Protein AF-A0A848I0B0-F1 (afdb_monomer_lite)

Radius of gyration: 21.66 Å; chains: 1; bounding box: 41×49×77 Å

Secondary structure (DSSP, 8-state):
----PPTT-PPP-GGGG-----TTSHHHHHHHTT--HHHHHHHHHT--HHHHHHHH---HHHHHHHHTT--EEHHHHHHHHHHHTS-HHHHHHT-S-GGGEE---S----------------

pLDDT: mean 79.89, std 16.94, range [37.94, 95.25]

Sequence (122 aa):
MSSRRRKGERPVDKSQFYAPYDETHPVARAIRTGSRWFEAWQFQNALPTVRLAKLTGIPQPRISELHYGAAVTEAEVSALAAAYGVQPSDIIASLPNPQLLIRRDGSDGRNLGAGDSSAAVR

Foldseek 3Di:
DDDDDDPPPDPPPCLVVADAADCPDQLVVCVVVPQASLRSLCVVQVQDLVNLCVQLVQDSVRSVVVNVPAQDELSSLCSSCRVSVHDSVRSCVSHPDNVSYDYPDPPDPPPPDDDDDDDDDD

Structure (mmCIF, N/CA/C/O backbone):
data_AF-A0A848I0B0-F1
#
_entry.id   AF-A0A848I0B0-F1
#
loop_
_atom_site.group_PDB
_atom_site.id
_atom_site.type_symbol
_atom_site.label_atom_id
_atom_site.label_alt_id
_atom_site.label_comp_id
_atom_site.label_asym_id
_atom_site.label_entity_id
_atom_site.label_seq_id
_atom_site.pdbx_PDB_ins_code
_atom_site.Cartn_x
_atom_site.Cartn_y
_atom_site.Cartn_z
_atom_site.occupancy
_atom_site.B_iso_or_equiv
_atom_site.auth_seq_id
_atom_site.auth_comp_id
_atom_site.auth_asym_id
_atom_site.auth_atom_id
_atom_site.pdbx_PDB_model_num
ATOM 1 N N . MET A 1 1 ? -18.443 21.647 -13.234 1.00 37.94 1 MET A N 1
ATOM 2 C CA . MET A 1 1 ? -18.947 20.690 -14.246 1.00 37.94 1 MET A CA 1
ATOM 3 C C . MET A 1 1 ? -19.226 19.364 -13.553 1.00 37.94 1 MET A C 1
ATOM 5 O O . MET A 1 1 ? -18.296 18.641 -13.224 1.00 37.94 1 MET A O 1
ATOM 9 N N . SER A 1 2 ? -20.490 19.099 -13.224 1.00 46.03 2 SER A N 1
ATOM 10 C CA . SER A 1 2 ? -20.907 17.926 -12.447 1.00 46.03 2 SER A CA 1
ATOM 11 C C . SER A 1 2 ? -20.984 16.692 -13.348 1.00 46.03 2 SER A C 1
ATOM 13 O O . SER A 1 2 ? -21.797 16.656 -14.270 1.00 46.03 2 SER A O 1
ATOM 15 N N . SER A 1 3 ? -20.145 15.683 -13.098 1.00 49.66 3 SER A N 1
ATOM 16 C CA . SER A 1 3 ? -20.226 14.397 -13.801 1.00 49.66 3 SER A CA 1
ATOM 17 C C . SER A 1 3 ? -21.519 13.677 -13.407 1.00 49.66 3 SER A C 1
ATOM 19 O O . SER A 1 3 ? -21.705 13.241 -12.269 1.00 49.66 3 SER A O 1
ATOM 21 N N . ARG A 1 4 ? -22.456 13.623 -14.356 1.00 60.97 4 ARG A N 1
ATOM 22 C CA . ARG A 1 4 ? -23.778 13.009 -14.232 1.00 60.97 4 ARG A CA 1
ATOM 23 C C . ARG A 1 4 ? -23.615 11.504 -14.464 1.00 60.97 4 ARG A C 1
ATOM 25 O O . ARG A 1 4 ? -23.523 11.073 -15.611 1.00 60.97 4 ARG A O 1
ATOM 32 N N . ARG A 1 5 ? -23.575 10.698 -13.397 1.00 56.84 5 ARG A N 1
ATOM 33 C CA . ARG A 1 5 ? -23.694 9.233 -13.523 1.00 56.84 5 ARG A CA 1
ATOM 34 C C . ARG A 1 5 ? -24.994 8.919 -14.269 1.00 56.84 5 ARG A C 1
ATOM 36 O O . ARG A 1 5 ? -26.063 9.356 -13.835 1.00 56.84 5 ARG A O 1
ATOM 43 N N . ARG A 1 6 ? -24.920 8.224 -15.410 1.00 59.50 6 ARG A N 1
ATOM 44 C CA . ARG A 1 6 ? -26.119 7.857 -16.177 1.00 59.50 6 ARG A CA 1
ATOM 45 C C . ARG A 1 6 ? -26.807 6.669 -15.502 1.00 59.50 6 ARG A C 1
ATOM 47 O O . ARG A 1 6 ? -26.171 5.687 -15.130 1.00 59.50 6 ARG A O 1
ATOM 54 N N . LYS A 1 7 ? -28.128 6.762 -15.339 1.00 43.38 7 LYS A N 1
ATOM 55 C CA . LYS A 1 7 ? -28.982 5.671 -14.850 1.00 43.38 7 LYS A CA 1
ATOM 56 C C . LYS A 1 7 ? -28.822 4.459 -15.781 1.00 43.38 7 LYS A C 1
ATOM 58 O O . LYS A 1 7 ? -29.070 4.591 -16.974 1.00 43.38 7 LYS A O 1
ATOM 63 N N . GLY A 1 8 ? -28.412 3.310 -15.241 1.00 59.34 8 GLY A N 1
ATOM 64 C CA . GLY A 1 8 ? -28.260 2.053 -15.992 1.00 59.34 8 GLY A CA 1
ATOM 65 C C . GLY A 1 8 ? -26.827 1.661 -16.370 1.00 59.34 8 GLY A C 1
ATOM 66 O O . GLY A 1 8 ? -26.645 0.629 -17.010 1.00 59.34 8 GLY A O 1
ATOM 67 N N . GLU A 1 9 ? -25.811 2.430 -15.971 1.00 53.34 9 GLU A N 1
ATOM 68 C CA . GLU A 1 9 ? -24.411 2.031 -16.153 1.00 53.34 9 GLU A CA 1
ATOM 69 C C . GLU A 1 9 ? -24.113 0.814 -15.261 1.00 53.34 9 GLU A C 1
ATOM 71 O O . GLU A 1 9 ? -24.068 0.918 -14.032 1.00 53.34 9 GLU A O 1
ATOM 76 N N . ARG A 1 10 ? -23.999 -0.371 -15.878 1.00 57.84 10 ARG A N 1
ATOM 77 C CA . ARG A 1 10 ? -23.601 -1.592 -15.170 1.00 57.84 10 ARG A CA 1
ATOM 78 C C . ARG A 1 10 ? -22.223 -1.343 -14.547 1.00 57.84 10 ARG A C 1
ATOM 80 O O . ARG A 1 10 ? -21.356 -0.818 -15.247 1.00 57.84 10 ARG A O 1
ATOM 87 N N . PRO A 1 11 ? -22.007 -1.687 -13.264 1.00 60.28 11 PRO A N 1
ATOM 88 C CA . PRO A 1 11 ? -20.674 -1.650 -12.683 1.00 60.28 11 PRO A CA 1
ATOM 89 C C . PRO A 1 11 ? -19.716 -2.392 -13.615 1.00 60.28 11 PRO A C 1
ATOM 91 O O . PRO A 1 11 ? -19.978 -3.541 -13.964 1.00 60.28 11 PRO A O 1
ATOM 94 N N . VAL A 1 12 ? -18.661 -1.713 -14.068 1.00 61.22 12 VAL A N 1
ATOM 95 C CA . VAL A 1 12 ? -17.620 -2.350 -14.876 1.00 61.22 12 VAL A CA 1
ATOM 96 C C . VAL A 1 12 ? -17.062 -3.507 -14.058 1.00 61.22 12 VAL A C 1
ATOM 98 O O . VAL A 1 12 ? -16.640 -3.302 -12.916 1.00 61.22 12 VAL A O 1
ATOM 101 N N . ASP A 1 13 ? -17.093 -4.706 -14.632 1.00 63.31 13 ASP A N 1
ATOM 102 C CA . ASP A 1 13 ? -16.484 -5.878 -14.025 1.00 63.31 13 ASP A CA 1
ATOM 103 C C . ASP A 1 13 ? -14.965 -5.700 -14.041 1.00 63.31 13 ASP A C 1
ATOM 105 O O . ASP A 1 13 ? -14.295 -5.860 -15.061 1.00 63.31 13 ASP A O 1
ATOM 109 N N . LYS A 1 14 ? -14.427 -5.291 -12.894 1.00 61.34 14 LYS A N 1
ATOM 110 C CA . LYS A 1 14 ? -13.005 -4.991 -12.743 1.00 61.34 14 LYS A CA 1
ATOM 111 C C . LYS A 1 14 ? -12.126 -6.235 -12.795 1.00 61.34 14 LYS A C 1
ATOM 113 O O . LYS A 1 14 ? -10.930 -6.089 -13.018 1.00 61.34 14 LYS A O 1
ATOM 118 N N . SER A 1 15 ? -12.698 -7.430 -12.631 1.00 62.56 15 SER A N 1
ATOM 119 C CA . SER A 1 15 ? -11.937 -8.681 -12.702 1.00 62.56 15 SER A CA 1
ATOM 120 C C . SER A 1 15 ? -11.312 -8.902 -14.083 1.00 62.56 15 SER A C 1
ATOM 122 O O . SER A 1 15 ? -10.240 -9.487 -14.185 1.00 62.56 15 SER A O 1
ATOM 124 N N . GLN A 1 16 ? -11.912 -8.339 -15.137 1.00 66.31 16 GLN A N 1
ATOM 125 C CA . GLN A 1 16 ? -11.401 -8.407 -16.511 1.00 66.31 16 GLN A CA 1
ATOM 126 C C . GLN A 1 16 ? -10.126 -7.581 -16.731 1.00 66.31 16 GLN A C 1
ATOM 128 O O . GLN A 1 16 ? -9.436 -7.768 -17.727 1.00 66.31 16 GLN A O 1
ATOM 133 N N . PHE A 1 17 ? -9.817 -6.666 -15.811 1.00 68.00 17 PHE A N 1
ATOM 134 C CA . PHE A 1 17 ? -8.629 -5.813 -15.858 1.00 68.00 17 PHE A CA 1
ATOM 135 C C . PHE A 1 17 ? -7.558 -6.263 -14.862 1.00 68.00 17 PHE A C 1
ATOM 137 O O . PHE A 1 17 ? -6.577 -5.549 -14.657 1.00 68.00 17 PHE A O 1
ATOM 144 N N . TYR A 1 18 ? -7.745 -7.426 -14.230 1.00 77.25 18 TYR A N 1
ATOM 145 C CA . TYR A 1 18 ? -6.733 -8.012 -13.370 1.00 77.25 18 TYR A CA 1
ATOM 146 C C . TYR A 1 18 ? -5.541 -8.469 -14.217 1.00 77.25 18 TYR A C 1
ATOM 148 O O . TYR A 1 18 ? -5.651 -9.385 -15.031 1.00 77.25 18 TYR A O 1
ATOM 156 N N . ALA A 1 19 ? -4.400 -7.821 -14.002 1.00 77.19 19 ALA A N 1
ATOM 157 C CA . ALA A 1 19 ? -3.101 -8.281 -14.459 1.00 77.19 19 ALA A CA 1
ATOM 158 C C . ALA A 1 19 ? -2.302 -8.702 -13.215 1.00 77.19 19 ALA A C 1
ATOM 160 O O . ALA A 1 19 ? -2.159 -7.879 -12.305 1.00 77.19 19 ALA A O 1
ATOM 161 N N . PRO A 1 20 ? -1.809 -9.952 -13.142 1.00 84.19 20 PRO A N 1
ATOM 162 C CA . PRO A 1 20 ? -0.929 -10.380 -12.061 1.00 84.19 20 PRO A CA 1
ATOM 163 C C . PRO A 1 20 ? 0.289 -9.464 -11.945 1.00 84.19 20 PRO A C 1
A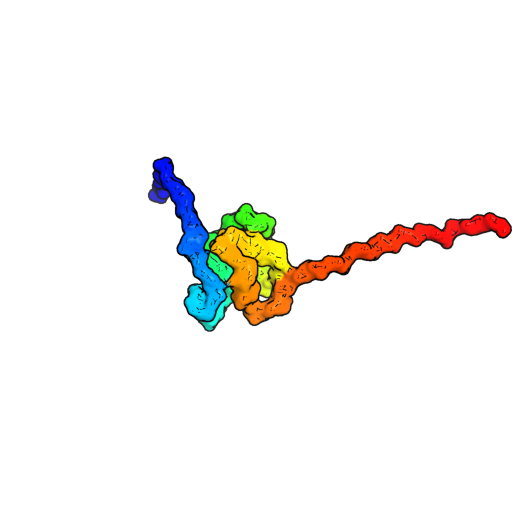TOM 165 O O . PRO A 1 20 ? 0.769 -8.923 -12.946 1.00 84.19 20 PRO A O 1
ATOM 168 N N . TYR A 1 21 ? 0.802 -9.295 -10.729 1.00 84.81 21 TYR A N 1
ATOM 169 C CA . TYR A 1 21 ? 2.030 -8.536 -10.545 1.00 84.81 21 TYR A CA 1
ATOM 170 C C . TYR A 1 21 ? 3.228 -9.327 -11.083 1.00 84.81 21 TYR A C 1
ATOM 172 O O . TYR A 1 21 ? 3.519 -10.431 -10.626 1.00 84.81 21 TYR A O 1
ATOM 180 N N . ASP A 1 22 ? 3.941 -8.731 -12.034 1.00 86.12 22 ASP A N 1
ATOM 181 C CA . ASP A 1 22 ? 5.205 -9.215 -12.582 1.00 86.12 22 ASP A CA 1
ATOM 182 C C . ASP A 1 22 ? 6.202 -8.052 -12.759 1.00 86.12 22 ASP A C 1
ATOM 184 O O . ASP A 1 22 ? 5.898 -6.892 -12.468 1.00 86.12 22 ASP A O 1
ATOM 188 N N . GLU A 1 23 ? 7.409 -8.340 -13.251 1.00 84.56 23 GLU A N 1
ATOM 189 C CA . GLU A 1 23 ? 8.456 -7.328 -13.467 1.00 84.56 23 GLU A CA 1
ATOM 190 C C . GLU A 1 23 ? 8.090 -6.261 -14.517 1.00 84.56 23 GLU A C 1
ATOM 192 O O . GLU A 1 23 ? 8.685 -5.178 -14.552 1.00 84.56 23 GLU A O 1
ATOM 197 N N . THR A 1 24 ? 7.114 -6.550 -15.380 1.00 86.94 24 THR A N 1
ATOM 198 C CA . THR A 1 24 ? 6.626 -5.637 -16.421 1.00 86.94 24 THR A CA 1
ATOM 199 C C . THR A 1 24 ? 5.454 -4.778 -15.943 1.00 86.94 24 THR A C 1
ATOM 201 O O . THR A 1 24 ? 5.144 -3.757 -16.566 1.00 86.94 24 THR A O 1
ATOM 204 N N . HIS A 1 25 ? 4.845 -5.142 -14.811 1.00 86.44 25 HIS A N 1
ATOM 205 C CA . HIS A 1 25 ? 3.695 -4.465 -14.237 1.00 86.44 25 HIS A CA 1
ATOM 206 C C . HIS A 1 25 ? 4.005 -2.976 -13.970 1.00 86.44 25 HIS A C 1
ATOM 208 O O . HIS A 1 25 ? 5.091 -2.639 -13.481 1.00 86.44 25 HIS A O 1
ATOM 214 N N . PRO A 1 26 ? 3.062 -2.042 -14.221 1.00 87.44 26 PRO A N 1
ATOM 215 C CA . PRO A 1 26 ? 3.284 -0.609 -14.001 1.00 87.44 26 PRO A CA 1
ATOM 216 C C . PRO A 1 26 ? 3.788 -0.267 -12.593 1.00 87.44 26 PRO A C 1
ATOM 218 O O . PRO A 1 26 ? 4.631 0.613 -12.429 1.00 87.44 26 PRO A O 1
ATOM 221 N N . VAL A 1 27 ? 3.327 -1.013 -11.585 1.00 89.50 27 VAL A N 1
ATOM 222 C CA . VAL A 1 27 ? 3.792 -0.887 -10.194 1.00 89.50 27 VAL A CA 1
ATOM 223 C C . VAL A 1 27 ? 5.262 -1.295 -10.053 1.00 89.50 27 VAL A C 1
ATOM 225 O O . VAL A 1 27 ? 6.022 -0.567 -9.421 1.00 89.50 27 VAL A O 1
ATOM 228 N N . ALA A 1 28 ? 5.697 -2.404 -10.664 1.00 89.81 28 ALA A N 1
ATOM 229 C CA . ALA A 1 28 ? 7.102 -2.821 -10.647 1.00 89.81 28 ALA A CA 1
ATOM 230 C C . ALA A 1 28 ? 7.997 -1.774 -11.322 1.00 89.81 28 ALA A C 1
ATOM 232 O O . ALA A 1 28 ? 9.042 -1.395 -10.788 1.00 89.81 28 ALA A O 1
ATOM 233 N N . ARG A 1 29 ? 7.542 -1.214 -12.452 1.00 90.50 29 ARG A N 1
ATOM 234 C CA . ARG A 1 29 ? 8.229 -0.100 -13.115 1.00 90.50 29 ARG A CA 1
ATOM 235 C C . ARG A 1 29 ? 8.335 1.128 -12.208 1.00 90.50 29 ARG A C 1
ATOM 237 O O . ARG A 1 29 ? 9.425 1.684 -12.121 1.00 90.50 29 ARG A O 1
ATOM 244 N N . ALA A 1 30 ? 7.247 1.530 -11.549 1.00 89.44 30 ALA A N 1
ATOM 245 C CA . ALA A 1 30 ? 7.227 2.689 -10.657 1.00 89.44 30 ALA A CA 1
ATOM 246 C C . ALA A 1 30 ? 8.192 2.514 -9.472 1.00 89.44 30 ALA A C 1
ATOM 248 O O . ALA A 1 30 ? 8.980 3.415 -9.175 1.00 89.44 30 ALA A O 1
ATOM 249 N N . ILE A 1 31 ? 8.192 1.328 -8.853 1.00 90.88 31 ILE A N 1
ATOM 250 C CA . ILE A 1 31 ? 9.118 0.979 -7.768 1.00 90.88 31 ILE A CA 1
ATOM 251 C C . ILE A 1 31 ? 10.569 1.053 -8.252 1.00 90.88 31 ILE A C 1
ATOM 253 O O . ILE A 1 31 ? 11.399 1.698 -7.616 1.00 90.88 31 ILE A O 1
ATOM 257 N N . ARG A 1 32 ? 10.870 0.484 -9.427 1.00 89.06 32 ARG A N 1
ATOM 258 C CA . ARG A 1 32 ? 12.211 0.546 -10.030 1.00 89.06 32 ARG A CA 1
ATOM 259 C C . ARG A 1 32 ? 12.668 1.979 -10.322 1.00 89.06 32 ARG A C 1
ATOM 261 O O . ARG A 1 32 ? 13.859 2.258 -10.250 1.00 89.06 32 ARG A O 1
ATOM 268 N N . THR A 1 33 ? 11.745 2.885 -10.645 1.00 89.69 33 THR A N 1
ATOM 269 C CA . THR A 1 33 ? 12.047 4.312 -10.857 1.00 89.69 33 THR A CA 1
ATOM 270 C C . THR A 1 33 ? 12.121 5.135 -9.566 1.00 89.69 33 THR A C 1
ATOM 272 O O . THR A 1 33 ? 12.387 6.331 -9.639 1.00 89.69 33 THR A O 1
ATOM 275 N N . GLY A 1 34 ? 11.915 4.517 -8.397 1.00 88.12 34 GLY A N 1
ATOM 276 C CA . GLY A 1 34 ? 12.096 5.146 -7.086 1.00 88.12 34 GLY A CA 1
ATOM 277 C C . GLY A 1 34 ? 10.810 5.448 -6.313 1.00 88.12 34 GLY A C 1
ATOM 278 O O . GLY A 1 34 ? 10.893 5.987 -5.211 1.00 88.12 34 GLY A O 1
ATOM 279 N N . SER A 1 35 ? 9.627 5.103 -6.834 1.00 90.00 35 SER A N 1
ATOM 280 C CA . SER A 1 35 ? 8.382 5.217 -6.063 1.00 90.00 35 SER A CA 1
ATOM 281 C C . SER A 1 35 ? 8.340 4.188 -4.937 1.00 90.00 35 SER A C 1
ATOM 283 O O . SER A 1 35 ? 8.817 3.060 -5.068 1.00 90.00 35 SER A O 1
ATOM 285 N N . ARG A 1 36 ? 7.705 4.539 -3.820 1.00 90.88 36 ARG A N 1
ATOM 286 C CA . ARG A 1 36 ? 7.490 3.577 -2.731 1.00 90.88 36 ARG A CA 1
ATOM 287 C C . ARG A 1 36 ? 6.420 2.571 -3.147 1.00 90.88 36 ARG A C 1
ATOM 289 O O . ARG A 1 36 ? 5.479 2.936 -3.849 1.00 90.88 36 ARG A O 1
ATOM 296 N N . TRP A 1 37 ? 6.515 1.330 -2.668 1.00 91.81 37 TRP A N 1
ATOM 297 C CA . TRP A 1 37 ? 5.572 0.262 -3.036 1.00 91.81 37 TRP A CA 1
ATOM 298 C C . TRP A 1 37 ? 4.104 0.677 -2.832 1.00 91.81 37 TRP A C 1
ATOM 300 O O . TRP A 1 37 ? 3.278 0.519 -3.728 1.00 91.81 37 TRP A O 1
ATOM 310 N N . PHE A 1 38 ? 3.792 1.300 -1.691 1.00 92.56 38 PHE A N 1
ATOM 311 C CA . PHE A 1 38 ? 2.434 1.725 -1.350 1.00 92.56 38 PHE A CA 1
ATOM 312 C C . PHE A 1 38 ? 1.927 2.868 -2.239 1.00 92.56 38 PHE A C 1
ATOM 314 O O . PHE A 1 38 ? 0.761 2.913 -2.631 1.00 92.56 38 PHE A O 1
ATOM 321 N N . GLU A 1 39 ? 2.812 3.805 -2.564 1.00 90.94 39 GLU A N 1
ATOM 322 C CA . GLU A 1 39 ? 2.517 4.942 -3.430 1.00 90.94 39 GLU A CA 1
ATOM 323 C C . GLU A 1 39 ? 2.271 4.488 -4.876 1.00 90.94 39 GLU A C 1
ATOM 325 O O . GLU A 1 39 ? 1.298 4.914 -5.496 1.00 90.94 39 GLU A O 1
ATOM 330 N N . ALA A 1 40 ? 3.079 3.551 -5.376 1.00 92.00 40 ALA A N 1
ATOM 331 C CA . ALA A 1 40 ? 2.909 2.965 -6.701 1.00 92.00 40 ALA A CA 1
ATOM 332 C C . ALA A 1 40 ? 1.523 2.311 -6.871 1.00 92.00 40 ALA A C 1
ATOM 334 O O . ALA A 1 40 ? 0.852 2.535 -7.882 1.00 92.00 40 ALA A O 1
ATOM 335 N N . TRP A 1 41 ? 1.044 1.571 -5.864 1.00 91.69 41 TRP A N 1
ATOM 336 C CA . TRP A 1 41 ? -0.304 0.989 -5.876 1.00 91.69 41 TRP A CA 1
ATOM 337 C C . TRP A 1 41 ? -1.422 2.036 -5.809 1.00 91.69 41 TRP A C 1
ATOM 339 O O . TRP A 1 41 ? -2.421 1.908 -6.526 1.00 91.69 41 TRP A O 1
ATOM 349 N N . GLN A 1 42 ? -1.265 3.082 -4.989 1.00 90.19 42 GLN A N 1
ATOM 350 C CA . GLN A 1 42 ? -2.242 4.174 -4.914 1.00 90.19 42 GLN A CA 1
ATOM 351 C C . GLN A 1 42 ? -2.353 4.940 -6.233 1.00 90.19 42 GLN A C 1
ATOM 353 O O . GLN A 1 42 ? -3.472 5.224 -6.669 1.00 90.19 42 GLN A O 1
ATOM 358 N N . PHE A 1 43 ? -1.224 5.248 -6.882 1.00 88.25 43 PHE A N 1
ATOM 359 C CA . PHE A 1 43 ? -1.220 5.947 -8.166 1.00 88.25 43 PHE A CA 1
ATOM 360 C C . PHE A 1 43 ? -1.836 5.110 -9.279 1.00 88.25 43 PHE A C 1
ATOM 362 O O . PHE A 1 43 ? -2.687 5.622 -10.005 1.00 88.25 43 PHE A O 1
ATOM 369 N N . GLN A 1 44 ? -1.491 3.822 -9.365 1.00 88.62 44 GLN A N 1
ATOM 370 C CA . GLN A 1 44 ? -2.066 2.916 -10.361 1.00 88.62 44 GLN A CA 1
ATOM 371 C C . GLN A 1 44 ? -3.598 2.844 -10.265 1.00 88.62 44 GLN A C 1
ATOM 373 O O . GLN A 1 44 ? -4.288 2.781 -11.280 1.00 88.62 44 GLN A O 1
ATOM 378 N N . ASN A 1 45 ? -4.138 2.869 -9.045 1.00 86.69 45 ASN A N 1
ATOM 379 C CA . ASN A 1 45 ? -5.573 2.720 -8.801 1.00 86.69 45 ASN A CA 1
ATOM 380 C C . ASN A 1 45 ? -6.325 4.051 -8.643 1.00 86.69 45 ASN A C 1
ATOM 382 O O . ASN A 1 45 ? -7.548 4.042 -8.482 1.00 86.69 45 ASN A O 1
ATOM 386 N N . ALA A 1 46 ? -5.616 5.186 -8.660 1.00 87.94 46 ALA A N 1
ATOM 387 C CA . ALA A 1 46 ? -6.158 6.518 -8.387 1.00 87.94 46 ALA A CA 1
ATOM 388 C C . ALA A 1 46 ? -7.063 6.554 -7.132 1.00 87.94 46 ALA A C 1
ATOM 390 O O . ALA A 1 46 ? -8.143 7.158 -7.128 1.00 87.94 46 ALA A O 1
ATOM 391 N N . LEU A 1 47 ? -6.644 5.867 -6.060 1.00 86.81 47 LEU A N 1
ATOM 392 C CA . LEU A 1 47 ? -7.385 5.792 -4.799 1.00 86.81 47 LEU A CA 1
ATOM 393 C C . LEU A 1 47 ? -6.789 6.762 -3.769 1.00 86.81 47 LEU A C 1
ATOM 395 O O . LEU A 1 47 ? -5.751 6.455 -3.191 1.00 86.81 47 LEU A O 1
ATOM 399 N N . PRO A 1 48 ? -7.438 7.910 -3.490 1.00 86.50 48 PRO A N 1
ATOM 400 C CA . PRO A 1 48 ? -6.960 8.832 -2.465 1.00 86.50 48 PRO A CA 1
ATOM 401 C C . PRO A 1 48 ? -7.110 8.234 -1.058 1.00 86.50 48 PRO A C 1
ATOM 403 O O . PRO A 1 48 ? -8.077 7.514 -0.791 1.00 86.50 48 PRO A O 1
ATOM 406 N N . THR A 1 49 ? -6.225 8.619 -0.132 1.00 87.44 49 THR A N 1
ATOM 407 C CA . THR A 1 49 ? -6.138 8.122 1.258 1.00 87.44 49 THR A CA 1
ATOM 408 C C . THR A 1 49 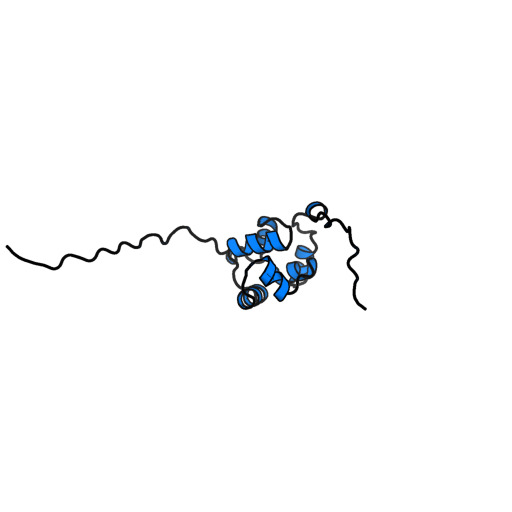? -7.486 8.000 1.970 1.00 87.44 49 THR A C 1
ATOM 410 O O . THR A 1 49 ? -7.793 6.969 2.564 1.00 87.44 49 THR A O 1
ATOM 413 N N . VAL A 1 50 ? -8.339 9.024 1.872 1.00 89.19 50 VAL A N 1
ATOM 414 C CA . VAL A 1 50 ? -9.662 9.043 2.523 1.00 89.19 50 VAL A CA 1
ATOM 415 C C . VAL A 1 50 ? -10.585 7.955 1.972 1.00 89.19 50 VAL A C 1
ATOM 417 O O . VAL A 1 50 ? -11.371 7.362 2.710 1.00 89.19 50 VAL A O 1
ATOM 420 N N . ARG A 1 51 ? -10.513 7.690 0.665 1.00 90.50 51 ARG A N 1
ATOM 421 C CA . ARG A 1 51 ? -11.298 6.634 0.023 1.00 90.50 51 ARG A CA 1
ATOM 422 C C . ARG A 1 51 ? -10.726 5.265 0.359 1.00 90.50 51 ARG A C 1
ATOM 424 O O . ARG A 1 51 ? -11.504 4.356 0.627 1.00 90.50 51 ARG A O 1
ATOM 431 N N . LEU A 1 52 ? -9.402 5.142 0.376 1.00 91.94 52 LEU A N 1
ATOM 432 C CA . LEU A 1 52 ? -8.728 3.902 0.731 1.00 91.94 52 LEU A CA 1
ATOM 433 C C . LEU A 1 52 ? -9.089 3.479 2.160 1.00 91.94 52 LEU A C 1
ATOM 435 O O . LEU A 1 52 ? -9.548 2.360 2.339 1.00 91.94 52 LEU A O 1
ATOM 439 N N . ALA A 1 53 ? -9.046 4.401 3.129 1.00 93.81 53 ALA A N 1
ATOM 440 C CA . ALA A 1 53 ? -9.450 4.148 4.517 1.00 93.81 53 ALA A CA 1
ATOM 441 C C . ALA A 1 53 ? -10.876 3.594 4.642 1.00 93.81 53 ALA A C 1
ATOM 443 O O . ALA A 1 53 ? -11.136 2.678 5.415 1.00 93.81 53 ALA A O 1
ATOM 444 N N . LYS A 1 54 ? -11.813 4.133 3.851 1.00 92.19 54 LYS A N 1
ATOM 445 C CA . LYS A 1 54 ? -13.208 3.673 3.842 1.00 92.19 54 LYS A CA 1
ATOM 446 C C . LYS A 1 54 ? -13.376 2.285 3.225 1.00 92.19 54 LYS A C 1
ATOM 448 O O . LYS A 1 54 ? -14.268 1.560 3.644 1.00 92.19 54 LYS A O 1
ATOM 453 N N . LEU A 1 55 ? -12.574 1.944 2.215 1.00 92.38 55 LEU A N 1
ATOM 454 C CA . LEU A 1 55 ? -12.654 0.651 1.527 1.00 92.38 55 LEU A CA 1
ATOM 455 C C . LEU A 1 55 ? -11.977 -0.466 2.321 1.00 92.38 55 LEU A C 1
ATOM 457 O O . LEU A 1 55 ? -12.482 -1.581 2.346 1.00 92.38 55 LEU A O 1
ATOM 461 N N . THR A 1 56 ? -10.842 -0.168 2.950 1.00 92.19 56 THR A N 1
ATOM 462 C CA . THR A 1 56 ? -10.019 -1.165 3.644 1.00 92.19 56 THR A CA 1
ATOM 463 C C . THR A 1 56 ? -10.353 -1.288 5.127 1.00 92.19 56 THR A C 1
ATOM 465 O O . THR A 1 56 ? -9.966 -2.266 5.756 1.00 92.19 56 THR A O 1
ATOM 468 N N . GLY A 1 57 ? -11.012 -0.283 5.714 1.00 93.38 57 GLY A N 1
ATOM 469 C CA . GLY A 1 57 ? -11.173 -0.170 7.164 1.00 93.38 57 GLY A CA 1
ATOM 470 C C . GLY A 1 57 ? -9.880 0.211 7.899 1.00 93.38 57 GLY A C 1
ATOM 471 O O . GLY A 1 57 ? -9.889 0.312 9.124 1.00 93.38 57 GLY A O 1
ATOM 472 N N . ILE A 1 58 ? -8.775 0.449 7.181 1.00 93.38 58 ILE A N 1
ATOM 473 C CA . ILE A 1 58 ? -7.499 0.865 7.772 1.00 93.38 58 ILE A CA 1
ATOM 474 C C . ILE A 1 58 ? -7.600 2.352 8.152 1.00 93.38 58 ILE A C 1
ATOM 476 O O . ILE A 1 58 ? -7.940 3.179 7.298 1.00 93.38 58 ILE A O 1
ATOM 480 N N . PRO A 1 59 ? -7.289 2.736 9.404 1.00 93.88 59 PRO A N 1
ATOM 481 C CA . PRO A 1 59 ? -7.317 4.134 9.821 1.00 93.88 59 PRO A CA 1
ATOM 482 C C . PRO A 1 59 ? -6.405 5.017 8.958 1.00 93.88 59 PRO A C 1
ATOM 484 O O . PRO A 1 59 ? -5.306 4.612 8.588 1.00 93.88 59 PRO A O 1
ATOM 487 N N . GLN A 1 60 ? -6.810 6.262 8.689 1.00 92.06 60 GLN A N 1
ATOM 488 C CA . GLN A 1 60 ? -5.981 7.195 7.908 1.00 92.06 60 GLN A CA 1
ATOM 489 C C . GLN A 1 60 ? -4.562 7.396 8.472 1.00 92.06 60 GLN A C 1
ATOM 491 O O . GLN A 1 60 ? -3.632 7.380 7.668 1.00 92.06 60 GLN A O 1
ATOM 496 N N . PRO A 1 61 ? -4.347 7.526 9.801 1.00 93.56 61 PRO A N 1
ATOM 497 C CA . PRO A 1 61 ? -2.991 7.610 10.350 1.00 93.56 61 PRO A CA 1
ATOM 498 C C . PRO A 1 61 ? -2.143 6.395 9.973 1.00 93.56 61 PRO A C 1
ATOM 500 O O . PRO A 1 61 ? -1.000 6.537 9.547 1.00 93.56 61 PRO A O 1
ATOM 503 N N . ARG A 1 62 ? -2.749 5.205 10.017 1.00 94.69 62 ARG A N 1
ATOM 504 C CA . ARG A 1 62 ? -2.093 3.954 9.655 1.00 94.69 62 ARG A CA 1
ATOM 505 C C . ARG A 1 62 ? -1.773 3.874 8.159 1.00 94.69 62 ARG A C 1
ATOM 507 O O . ARG A 1 62 ? -0.707 3.405 7.782 1.00 94.69 62 ARG A O 1
ATOM 514 N N . ILE A 1 63 ? -2.641 4.402 7.296 1.00 93.38 63 ILE A N 1
ATOM 515 C CA . ILE A 1 63 ? -2.340 4.544 5.862 1.00 93.38 63 ILE A CA 1
ATOM 516 C C . ILE A 1 63 ? -1.144 5.475 5.631 1.00 93.38 63 ILE A C 1
ATOM 518 O O . ILE A 1 63 ? -0.292 5.177 4.794 1.00 93.38 63 ILE A O 1
ATOM 522 N N . SER A 1 64 ? -1.051 6.579 6.376 1.00 91.69 64 SER A N 1
ATOM 523 C CA . SER A 1 64 ? 0.105 7.476 6.302 1.00 91.69 64 SER A CA 1
ATOM 524 C C . SER A 1 64 ? 1.394 6.769 6.725 1.00 91.69 64 SER A C 1
ATOM 526 O O . SER A 1 64 ? 2.405 6.905 6.045 1.00 91.69 64 SER A O 1
ATOM 528 N N . GLU A 1 65 ? 1.373 5.959 7.785 1.00 93.00 65 GLU A N 1
ATOM 529 C CA . GLU A 1 65 ? 2.530 5.143 8.189 1.00 93.00 65 GLU A CA 1
ATOM 530 C C . GLU A 1 65 ? 2.984 4.186 7.076 1.00 93.00 65 GLU A C 1
ATOM 532 O O . GLU A 1 65 ? 4.176 4.112 6.776 1.00 93.00 65 GLU A O 1
ATOM 537 N N . LEU A 1 66 ? 2.046 3.498 6.413 1.00 93.19 66 LEU A N 1
ATOM 538 C CA . LEU A 1 66 ? 2.349 2.618 5.276 1.00 93.19 66 LEU A CA 1
ATOM 539 C C . LEU A 1 66 ? 2.947 3.397 4.097 1.00 93.19 66 LEU A C 1
ATOM 541 O O . LEU A 1 66 ? 3.916 2.949 3.482 1.00 93.19 66 LEU A O 1
ATOM 545 N N . HIS A 1 67 ? 2.434 4.599 3.822 1.00 90.25 67 HIS A N 1
ATOM 546 C CA . HIS A 1 67 ? 3.023 5.512 2.841 1.00 90.25 67 HIS A CA 1
ATOM 547 C C . HIS A 1 67 ? 4.461 5.899 3.219 1.00 90.25 67 HIS A C 1
ATOM 549 O O . HIS A 1 67 ? 5.333 5.980 2.353 1.00 90.25 67 HIS A O 1
ATOM 555 N N . TYR A 1 68 ? 4.738 6.049 4.518 1.00 90.25 68 TYR A N 1
ATOM 556 C CA . TYR A 1 68 ? 6.077 6.297 5.042 1.00 90.25 68 TYR A CA 1
ATOM 557 C C . TYR A 1 68 ? 6.954 5.046 5.211 1.00 90.25 68 TYR A C 1
ATOM 559 O O . TYR A 1 68 ? 8.085 5.161 5.690 1.00 90.25 68 TYR A O 1
ATOM 567 N N . GLY A 1 69 ? 6.516 3.883 4.716 1.00 89.94 69 GLY A N 1
ATOM 568 C CA . GLY A 1 69 ? 7.307 2.6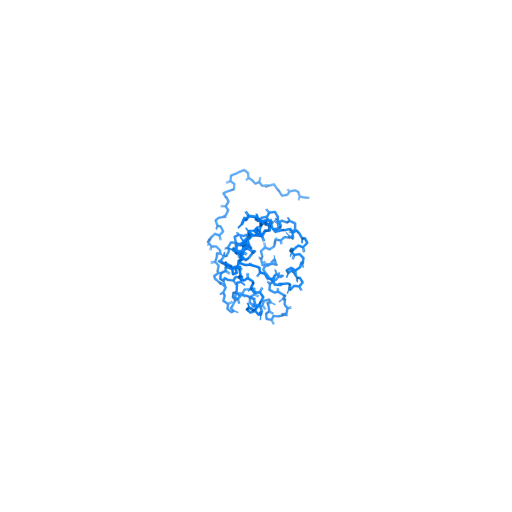51 4.671 1.00 89.94 69 GLY A CA 1
ATOM 569 C C . GLY A 1 69 ? 7.270 1.823 5.950 1.00 89.94 69 GLY A C 1
ATOM 570 O O . GLY A 1 69 ? 8.180 1.026 6.167 1.00 89.94 69 GLY A O 1
ATOM 571 N N . ALA A 1 70 ? 6.247 2.002 6.787 1.00 92.69 70 ALA A N 1
ATOM 572 C CA . ALA A 1 70 ? 6.008 1.106 7.908 1.00 92.69 70 ALA A CA 1
ATOM 573 C C . ALA A 1 70 ? 5.799 -0.343 7.439 1.00 92.69 70 ALA A C 1
ATOM 575 O O . ALA A 1 70 ? 5.374 -0.607 6.310 1.00 92.69 70 ALA A O 1
ATOM 576 N N . ALA A 1 71 ? 6.072 -1.279 8.345 1.00 93.44 71 ALA A N 1
ATOM 577 C CA . ALA A 1 71 ? 5.719 -2.677 8.160 1.00 93.44 71 ALA A CA 1
ATOM 578 C C . ALA A 1 71 ? 4.195 -2.840 8.012 1.00 93.44 71 ALA A C 1
ATOM 580 O O . ALA A 1 71 ? 3.421 -2.078 8.599 1.00 93.44 71 ALA A O 1
ATOM 581 N N . VAL A 1 72 ? 3.774 -3.838 7.239 1.00 94.12 72 VAL A N 1
ATOM 582 C CA . VAL A 1 72 ? 2.383 -4.136 6.890 1.00 94.12 72 VAL A CA 1
ATOM 583 C C . VAL A 1 72 ? 2.000 -5.514 7.419 1.00 94.12 72 VAL A C 1
ATOM 585 O O . VAL A 1 72 ? 2.771 -6.464 7.336 1.00 94.12 72 VAL A O 1
ATOM 588 N N . THR A 1 73 ? 0.804 -5.640 7.977 1.00 94.62 73 THR A N 1
ATOM 589 C CA . THR A 1 73 ? 0.279 -6.923 8.462 1.00 94.62 73 THR A CA 1
ATOM 590 C C . THR A 1 73 ? -0.418 -7.702 7.347 1.00 94.62 73 THR A C 1
ATOM 592 O O . THR A 1 73 ? -0.919 -7.116 6.389 1.00 94.62 73 THR A O 1
ATOM 595 N N . GLU A 1 74 ? -0.545 -9.024 7.482 1.00 93.38 74 GLU A N 1
ATOM 596 C CA . GLU A 1 74 ? -1.310 -9.843 6.519 1.00 93.38 74 GLU A CA 1
ATOM 597 C C . GLU A 1 74 ? -2.782 -9.412 6.377 1.00 93.38 74 GLU A C 1
ATOM 599 O O . GLU A 1 74 ? -3.354 -9.463 5.283 1.00 93.38 74 GLU A O 1
ATOM 604 N N . ALA A 1 75 ? -3.393 -8.937 7.467 1.00 93.00 75 ALA A N 1
ATOM 605 C CA . ALA A 1 75 ? -4.752 -8.402 7.442 1.00 93.00 75 ALA A CA 1
ATOM 606 C C . ALA A 1 75 ? -4.835 -7.120 6.596 1.00 93.00 75 ALA A C 1
ATOM 608 O O . ALA A 1 75 ? -5.747 -6.967 5.783 1.00 93.00 75 ALA A O 1
ATOM 609 N N . GLU A 1 76 ? -3.854 -6.226 6.737 1.00 94.81 76 GLU A N 1
ATOM 610 C CA . GLU A 1 76 ? -3.754 -5.009 5.926 1.00 94.81 76 GLU A CA 1
ATOM 611 C C . GLU A 1 76 ? -3.476 -5.334 4.457 1.00 94.81 76 GLU A C 1
ATOM 613 O O . GLU A 1 76 ? -4.116 -4.755 3.583 1.00 94.81 76 GLU A O 1
ATOM 618 N N . VAL A 1 77 ? -2.590 -6.295 4.174 1.00 95.25 77 VAL A N 1
ATOM 619 C CA . VAL A 1 77 ? -2.334 -6.787 2.812 1.00 95.25 77 VAL A CA 1
ATOM 620 C C . VAL A 1 77 ? -3.626 -7.286 2.168 1.00 95.25 77 VAL A C 1
ATOM 622 O O . VAL A 1 77 ? -3.942 -6.893 1.047 1.00 95.25 77 VAL A O 1
ATOM 625 N N . SER A 1 78 ? -4.399 -8.105 2.882 1.00 94.06 78 SER A N 1
ATOM 626 C CA . SER A 1 78 ? -5.660 -8.658 2.375 1.00 94.06 78 SER A CA 1
ATOM 627 C C . SER A 1 78 ? -6.694 -7.561 2.101 1.00 94.06 78 SER A C 1
ATOM 629 O O . SER A 1 78 ? -7.343 -7.563 1.054 1.00 94.06 78 SER A O 1
ATOM 631 N N . ALA A 1 79 ? -6.811 -6.580 3.002 1.00 94.12 79 ALA A N 1
ATOM 632 C CA . ALA A 1 79 ? -7.712 -5.444 2.826 1.00 94.12 79 ALA A CA 1
ATOM 633 C C . ALA A 1 79 ? -7.303 -4.555 1.637 1.00 94.12 79 ALA A C 1
ATOM 635 O O . ALA A 1 79 ? -8.156 -4.129 0.856 1.00 94.12 79 ALA A O 1
ATOM 636 N N . LEU A 1 80 ? -6.002 -4.297 1.469 1.00 93.25 80 LEU A N 1
ATOM 637 C CA . LEU A 1 80 ? -5.463 -3.534 0.341 1.00 93.25 80 LEU A CA 1
ATOM 638 C C . LEU A 1 80 ? -5.685 -4.262 -0.987 1.00 93.25 80 LEU A C 1
ATOM 640 O O . LEU A 1 80 ? -6.162 -3.650 -1.940 1.00 93.25 80 LEU A O 1
ATOM 644 N N . ALA A 1 81 ? -5.406 -5.564 -1.034 1.00 92.25 81 ALA A N 1
ATOM 645 C CA . ALA A 1 81 ? -5.620 -6.395 -2.213 1.00 92.25 81 ALA A CA 1
ATOM 646 C C . ALA A 1 81 ? -7.089 -6.356 -2.668 1.00 92.25 81 ALA A C 1
ATOM 648 O O . ALA A 1 81 ? -7.369 -6.071 -3.833 1.00 92.25 81 ALA A O 1
ATOM 649 N N . ALA A 1 82 ? -8.033 -6.503 -1.731 1.00 91.25 82 ALA A N 1
ATOM 650 C CA . ALA A 1 82 ? -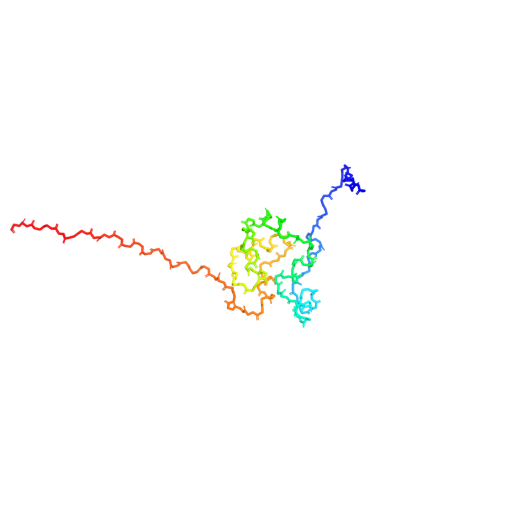9.462 -6.379 -2.013 1.00 91.25 82 ALA A CA 1
ATOM 651 C C . ALA A 1 82 ? -9.855 -4.977 -2.518 1.00 91.25 82 ALA A C 1
ATOM 653 O O . ALA A 1 82 ? -10.670 -4.855 -3.433 1.00 91.25 82 ALA A O 1
ATOM 654 N N . ALA A 1 83 ? -9.268 -3.910 -1.963 1.00 91.69 83 A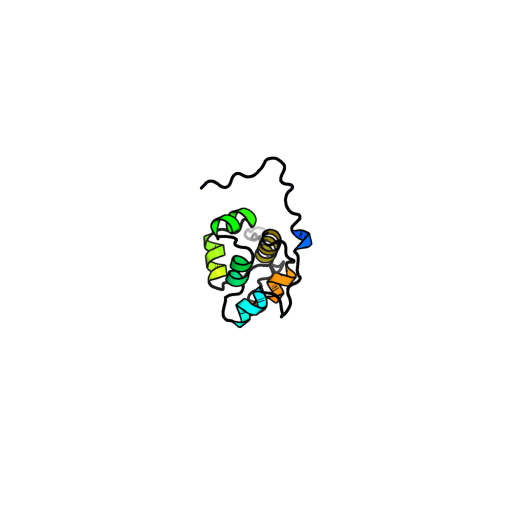LA A N 1
ATOM 655 C CA . ALA A 1 83 ? -9.551 -2.538 -2.389 1.00 91.69 83 ALA A CA 1
ATOM 656 C C . ALA A 1 83 ? -9.013 -2.217 -3.796 1.00 91.69 83 ALA A C 1
ATOM 658 O O . ALA A 1 83 ? -9.657 -1.468 -4.539 1.00 91.69 83 ALA A O 1
ATOM 659 N N . TYR A 1 84 ? -7.860 -2.779 -4.165 1.00 89.56 84 TYR A N 1
ATOM 660 C CA . TYR A 1 84 ? -7.254 -2.621 -5.490 1.00 89.56 84 TYR A CA 1
ATOM 661 C C . TYR A 1 84 ? -7.795 -3.620 -6.525 1.00 89.56 84 TYR A C 1
ATOM 663 O O . TYR A 1 84 ? -7.672 -3.378 -7.721 1.00 89.56 84 TYR A O 1
ATOM 671 N N . GLY A 1 85 ? -8.440 -4.705 -6.089 1.00 88.19 85 GLY A N 1
ATOM 672 C CA . GLY A 1 85 ? -8.905 -5.774 -6.975 1.00 88.19 85 GLY A CA 1
ATOM 673 C C . GLY A 1 85 ? -7.771 -6.673 -7.474 1.00 88.19 85 GLY A C 1
ATOM 674 O O . GLY A 1 85 ? -7.803 -7.106 -8.621 1.00 88.19 85 GLY A O 1
ATOM 675 N N . VAL A 1 86 ? -6.769 -6.924 -6.627 1.00 89.88 86 VAL A N 1
ATOM 676 C CA . VAL A 1 86 ? -5.608 -7.789 -6.908 1.00 89.88 86 VAL A CA 1
ATOM 677 C C . VAL A 1 86 ? -5.505 -8.916 -5.880 1.00 89.88 86 VAL A C 1
ATOM 679 O O . VAL A 1 86 ? -6.281 -8.953 -4.924 1.00 89.88 86 VAL A O 1
ATOM 682 N N . GLN A 1 87 ? -4.553 -9.836 -6.050 1.00 91.88 87 GLN A N 1
ATOM 683 C CA . GLN A 1 87 ? -4.307 -10.885 -5.063 1.00 91.88 87 GLN A CA 1
ATOM 684 C C . GLN A 1 87 ? -3.389 -10.383 -3.935 1.00 91.88 87 GLN A C 1
ATOM 686 O O . GLN A 1 87 ? -2.493 -9.573 -4.178 1.00 91.88 87 GLN A O 1
ATOM 691 N N . PRO A 1 88 ? -3.535 -10.884 -2.692 1.00 93.31 88 PRO A N 1
ATOM 692 C CA . PRO A 1 88 ? -2.603 -10.581 -1.601 1.00 93.31 88 PRO A CA 1
ATOM 693 C C . PRO A 1 88 ? -1.136 -10.865 -1.958 1.00 93.31 88 PRO A C 1
ATOM 695 O O . PRO A 1 88 ? -0.245 -10.108 -1.573 1.00 93.31 88 PRO A O 1
ATOM 698 N N . SER A 1 89 ? -0.886 -11.917 -2.744 1.00 92.38 89 SER A N 1
ATOM 699 C CA . SER A 1 89 ? 0.446 -12.277 -3.243 1.00 92.38 89 SER A CA 1
ATOM 700 C C . SER A 1 89 ? 1.079 -11.188 -4.108 1.00 92.38 89 SER A C 1
ATOM 702 O O . SER A 1 89 ? 2.290 -11.011 -4.035 1.00 92.38 89 SER A O 1
ATOM 704 N N . ASP A 1 90 ? 0.284 -10.431 -4.870 1.00 92.19 90 ASP A N 1
ATOM 705 C CA . ASP A 1 90 ? 0.770 -9.342 -5.727 1.00 92.19 90 ASP A CA 1
ATOM 706 C C . ASP A 1 90 ? 1.327 -8.188 -4.885 1.00 92.19 90 ASP A C 1
ATOM 708 O O . ASP A 1 90 ? 2.388 -7.628 -5.162 1.00 92.19 90 ASP A O 1
ATOM 712 N N . ILE A 1 91 ? 0.630 -7.866 -3.793 1.00 92.06 91 ILE A N 1
ATOM 713 C CA . ILE A 1 91 ? 1.076 -6.858 -2.832 1.00 92.06 91 ILE A CA 1
ATOM 714 C C . ILE A 1 91 ? 2.355 -7.328 -2.133 1.00 92.06 91 ILE A C 1
ATOM 716 O O . ILE A 1 91 ? 3.310 -6.558 -2.047 1.00 92.06 91 ILE A O 1
ATOM 720 N N . ILE A 1 92 ? 2.405 -8.590 -1.692 1.00 93.31 92 ILE A N 1
ATOM 721 C CA . ILE A 1 92 ? 3.582 -9.178 -1.029 1.00 93.31 92 ILE A CA 1
ATOM 722 C C . ILE A 1 92 ? 4.797 -9.188 -1.965 1.00 93.31 92 ILE A C 1
ATOM 724 O O . ILE A 1 92 ? 5.883 -8.796 -1.546 1.00 93.31 92 ILE A O 1
ATOM 728 N N . ALA A 1 93 ? 4.618 -9.582 -3.229 1.00 91.31 93 ALA A N 1
ATOM 729 C CA . ALA A 1 93 ? 5.679 -9.600 -4.235 1.00 91.31 93 ALA A CA 1
ATOM 730 C C . ALA A 1 93 ? 6.229 -8.198 -4.543 1.00 91.31 93 ALA A C 1
ATOM 732 O O . ALA A 1 93 ? 7.398 -8.057 -4.886 1.00 91.31 93 ALA A O 1
ATOM 733 N N . SER A 1 94 ? 5.405 -7.158 -4.377 1.00 91.00 94 SER A N 1
ATOM 734 C CA . SER A 1 94 ? 5.817 -5.764 -4.567 1.00 91.00 94 SER A CA 1
ATOM 735 C C . SER A 1 94 ? 6.556 -5.145 -3.372 1.00 91.00 94 SER A C 1
ATOM 737 O O . SER A 1 94 ? 7.016 -4.003 -3.465 1.00 91.00 94 SER A O 1
ATOM 739 N N . LEU A 1 95 ? 6.654 -5.845 -2.234 1.00 91.62 95 LEU A N 1
ATOM 740 C CA . LEU A 1 95 ? 7.339 -5.311 -1.060 1.00 91.62 95 LEU A CA 1
ATOM 741 C C . LEU A 1 95 ? 8.847 -5.190 -1.328 1.00 91.62 95 LEU A C 1
ATOM 743 O O . LEU A 1 95 ? 9.471 -6.146 -1.783 1.00 91.62 95 LEU A O 1
ATOM 747 N N . PRO A 1 96 ? 9.479 -4.057 -0.969 1.00 88.75 96 PRO A N 1
ATOM 748 C CA . PRO A 1 96 ? 10.913 -3.872 -1.183 1.00 88.75 96 PRO A CA 1
ATOM 749 C C . PRO A 1 96 ? 11.764 -4.751 -0.255 1.00 88.75 96 PRO A C 1
ATOM 751 O O . PRO A 1 96 ? 12.925 -5.018 -0.547 1.00 88.75 96 PRO A O 1
ATOM 754 N N . ASN A 1 97 ? 11.204 -5.181 0.879 1.00 88.31 97 ASN A N 1
ATOM 755 C CA . ASN A 1 97 ? 11.841 -6.098 1.813 1.00 88.31 97 ASN A CA 1
ATOM 756 C C . ASN A 1 97 ? 10.778 -7.050 2.390 1.00 88.31 97 ASN A C 1
ATOM 758 O O . ASN A 1 97 ? 9.822 -6.565 3.002 1.00 88.31 97 ASN A O 1
ATOM 762 N N . PRO A 1 98 ? 10.946 -8.380 2.266 1.00 86.44 98 PRO A N 1
ATOM 763 C CA . PRO A 1 98 ? 10.030 -9.363 2.848 1.00 86.44 98 PRO A CA 1
ATOM 764 C C . PRO A 1 98 ? 9.823 -9.216 4.364 1.00 86.44 98 PRO A C 1
ATOM 766 O O . PRO A 1 98 ? 8.758 -9.558 4.865 1.00 86.44 98 PRO A O 1
ATOM 769 N N . GLN A 1 99 ? 10.803 -8.665 5.092 1.00 87.56 99 GLN A N 1
ATOM 770 C CA . GLN A 1 99 ? 10.724 -8.414 6.540 1.00 87.56 99 GLN A CA 1
ATOM 771 C C . GLN A 1 99 ? 9.696 -7.336 6.921 1.00 87.56 99 GLN A C 1
ATOM 773 O O . GLN A 1 99 ? 9.364 -7.185 8.093 1.00 87.56 99 GLN A O 1
ATOM 778 N N . LEU A 1 100 ? 9.182 -6.573 5.949 1.00 89.44 100 LEU A N 1
ATOM 779 C CA . LEU A 1 100 ? 8.088 -5.632 6.188 1.00 89.44 100 LEU A CA 1
ATOM 780 C C . LEU A 1 100 ? 6.747 -6.337 6.405 1.00 89.44 100 LEU A C 1
ATOM 782 O O . LEU A 1 100 ? 5.824 -5.696 6.898 1.00 89.44 100 LEU A O 1
ATOM 786 N N . LEU A 1 101 ? 6.613 -7.614 6.035 1.00 92.38 101 LEU A N 1
ATOM 787 C CA . LEU A 1 101 ? 5.391 -8.374 6.260 1.00 92.38 101 LEU A CA 1
ATOM 788 C C . LEU A 1 101 ? 5.361 -8.923 7.691 1.00 92.38 101 LEU A C 1
ATOM 790 O O . LEU A 1 101 ? 6.089 -9.853 8.029 1.00 92.38 101 LEU A O 1
ATOM 794 N N . ILE A 1 102 ? 4.459 -8.392 8.512 1.00 91.75 102 ILE A N 1
ATOM 795 C CA . ILE A 1 102 ? 4.170 -8.918 9.845 1.00 91.75 102 ILE A CA 1
ATOM 796 C C . ILE A 1 102 ? 3.102 -9.999 9.700 1.00 91.75 102 ILE A C 1
ATOM 798 O O . ILE A 1 102 ? 1.909 -9.712 9.534 1.00 91.75 102 ILE A O 1
ATOM 802 N N . ARG A 1 103 ? 3.536 -11.256 9.786 1.00 86.44 103 ARG A N 1
ATOM 803 C CA . ARG A 1 103 ? 2.625 -12.384 9.976 1.00 86.44 103 ARG A CA 1
ATOM 804 C C . ARG A 1 103 ? 2.203 -12.390 11.433 1.00 86.44 103 ARG A C 1
ATOM 806 O O . ARG A 1 103 ? 3.044 -12.281 12.323 1.00 86.44 103 ARG A O 1
ATOM 813 N N . ARG A 1 104 ? 0.900 -12.458 11.697 1.00 73.25 104 ARG A N 1
ATOM 814 C CA . ARG A 1 104 ? 0.440 -12.658 13.071 1.00 73.25 104 ARG A CA 1
ATOM 815 C C . ARG A 1 104 ? 0.786 -14.099 13.432 1.00 73.25 104 ARG A C 1
ATOM 817 O O . ARG A 1 104 ? 0.068 -15.012 13.040 1.00 73.25 104 ARG A O 1
ATOM 824 N N . ASP A 1 105 ? 1.886 -14.300 14.147 1.00 51.62 105 ASP A N 1
ATOM 825 C CA . ASP A 1 105 ? 2.139 -15.585 14.785 1.00 51.62 105 ASP A CA 1
ATOM 826 C C . ASP A 1 105 ? 1.000 -15.842 15.773 1.00 51.62 105 ASP A C 1
ATOM 828 O O . ASP A 1 105 ? 0.711 -15.024 16.649 1.00 51.62 105 ASP A O 1
ATOM 832 N N . GLY A 1 106 ? 0.312 -16.968 15.604 1.00 51.72 106 GLY A N 1
ATOM 833 C CA . GLY A 1 106 ? -0.761 -17.436 16.480 1.00 51.72 106 GLY A CA 1
ATOM 834 C C . GLY A 1 106 ? -0.260 -17.879 17.857 1.00 51.72 106 GLY A C 1
ATOM 835 O O . GLY A 1 106 ? -0.628 -18.954 18.320 1.00 51.72 106 GLY A O 1
ATOM 836 N N . SER A 1 107 ? 0.572 -17.074 18.517 1.00 53.25 107 SER A N 1
ATOM 837 C CA . SER A 1 107 ? 1.201 -17.409 19.794 1.00 53.25 107 SER A CA 1
ATOM 838 C C . SER A 1 107 ? 1.162 -16.216 20.746 1.00 53.25 107 SER A C 1
ATOM 840 O O . SER A 1 107 ? 2.177 -15.584 20.993 1.00 53.25 107 SER A O 1
ATOM 842 N N . ASP A 1 108 ? -0.010 -15.923 21.313 1.00 49.12 108 ASP A N 1
ATOM 843 C CA . ASP A 1 108 ? -0.044 -15.382 22.681 1.00 49.12 108 ASP A CA 1
ATOM 844 C C . ASP A 1 108 ? -1.348 -15.728 23.416 1.00 49.12 108 ASP A C 1
ATOM 846 O O . ASP A 1 108 ? -2.084 -14.899 23.944 1.00 49.12 108 ASP A O 1
ATOM 850 N N . GLY A 1 109 ? -1.654 -17.027 23.406 1.00 50.72 109 GLY A N 1
ATOM 851 C CA . GLY A 1 109 ? -2.723 -17.653 24.181 1.00 50.72 109 GLY A CA 1
ATOM 852 C C . GLY A 1 109 ? -2.217 -18.371 25.435 1.00 50.72 109 GLY A C 1
ATOM 853 O O . GLY A 1 109 ? -2.726 -19.440 25.755 1.00 50.72 109 GLY A O 1
ATOM 854 N N . ARG A 1 110 ? -1.206 -17.846 26.142 1.00 52.25 110 ARG A N 1
ATOM 855 C CA . ARG A 1 110 ? -0.825 -18.345 27.479 1.00 52.25 110 ARG A CA 1
ATOM 856 C C . ARG A 1 110 ? -1.037 -17.280 28.551 1.00 52.25 110 ARG A C 1
ATOM 858 O O . ARG A 1 110 ? -0.114 -16.849 29.227 1.00 52.25 110 ARG A O 1
ATOM 865 N N . ASN A 1 111 ? -2.304 -16.927 28.750 1.00 48.28 111 ASN A N 1
ATOM 866 C CA . ASN A 1 111 ? -2.770 -16.391 30.023 1.00 48.28 111 ASN A CA 1
ATOM 867 C C . ASN A 1 111 ? -3.000 -17.572 30.987 1.00 48.28 111 ASN A C 1
ATOM 869 O O . ASN A 1 111 ? -4.112 -18.078 31.107 1.00 48.28 111 ASN A O 1
ATOM 873 N N . LEU A 1 112 ? -1.930 -18.066 31.619 1.00 57.88 112 LEU A N 1
ATOM 874 C CA . LEU A 1 112 ? -2.026 -18.933 32.800 1.00 57.88 112 LEU A CA 1
ATOM 875 C C . LEU A 1 112 ? -2.018 -18.040 34.042 1.00 57.88 112 LEU A C 1
ATOM 877 O O . LEU A 1 112 ? -1.027 -17.935 34.759 1.00 57.88 112 LEU A O 1
ATOM 881 N N . GLY A 1 113 ? -3.140 -17.362 34.267 1.00 53.72 113 GLY A N 1
ATOM 882 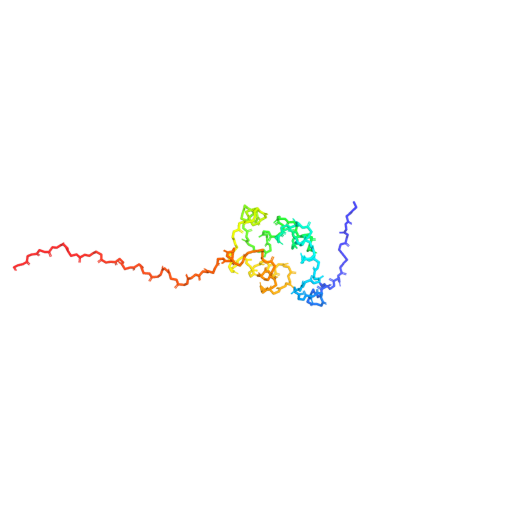C CA . GLY A 1 113 ? -3.469 -16.810 35.570 1.00 53.72 113 GLY A CA 1
ATOM 883 C C . GLY A 1 113 ? -4.040 -17.912 36.456 1.00 53.72 113 GLY A C 1
ATOM 884 O O . GLY A 1 113 ? -5.174 -18.330 36.255 1.00 53.72 113 GLY A O 1
ATOM 885 N N . ALA A 1 114 ? -3.265 -18.363 37.436 1.00 53.41 114 ALA A N 1
ATOM 886 C CA . ALA A 1 114 ? -3.783 -18.914 38.686 1.00 53.41 114 ALA A CA 1
ATOM 887 C C . ALA A 1 114 ? -2.689 -18.792 39.751 1.00 53.41 114 ALA A C 1
ATOM 889 O O . ALA A 1 114 ? -1.974 -19.740 40.065 1.00 53.41 114 ALA A O 1
ATOM 890 N N . GLY A 1 115 ? -2.537 -17.579 40.278 1.00 55.12 115 GLY A N 1
ATOM 891 C CA . GLY A 1 115 ? -2.061 -17.436 41.641 1.00 55.12 115 GLY A CA 1
ATOM 892 C C . GLY A 1 115 ? -3.210 -17.806 42.568 1.00 55.12 115 GLY A C 1
ATOM 893 O O . GLY A 1 115 ? -4.190 -17.077 42.610 1.00 55.12 115 GLY A O 1
ATOM 894 N N . ASP A 1 116 ? -3.091 -18.926 43.271 1.00 51.94 116 ASP A N 1
ATOM 895 C CA . ASP A 1 116 ? -3.553 -19.040 44.654 1.00 51.94 116 ASP A CA 1
ATOM 896 C C . ASP A 1 116 ? -2.846 -20.226 45.322 1.00 51.94 116 ASP A C 1
ATOM 898 O O . ASP A 1 116 ? -3.070 -21.391 44.997 1.00 51.94 116 ASP A O 1
ATOM 902 N N . SER A 1 117 ? -1.919 -19.920 46.221 1.00 54.06 117 SER A N 1
ATOM 903 C CA . SER A 1 117 ? -1.497 -20.830 47.284 1.00 54.06 117 SER A CA 1
ATOM 904 C C . SER A 1 117 ? -0.946 -19.973 48.414 1.00 54.06 117 SER A C 1
ATOM 906 O O . SER A 1 117 ? 0.261 -19.881 48.630 1.00 54.06 117 SER A O 1
ATOM 908 N N . SER A 1 118 ? -1.859 -19.296 49.111 1.00 51.22 118 SER A N 1
ATOM 909 C CA . SER A 1 118 ? -1.596 -18.745 50.439 1.00 51.22 118 SER A CA 1
ATOM 910 C C . SER A 1 118 ? -2.804 -18.968 51.350 1.00 51.22 118 SER A C 1
ATOM 912 O O . SER A 1 118 ? -3.743 -18.182 51.325 1.00 51.22 118 SER A O 1
ATOM 914 N N . ALA A 1 119 ? -2.764 -20.055 52.131 1.00 48.31 119 ALA A N 1
ATOM 915 C CA . ALA A 1 119 ? -3.384 -20.255 53.457 1.00 48.31 119 ALA A CA 1
ATOM 916 C C . ALA A 1 119 ? -3.341 -21.769 53.773 1.00 48.31 119 ALA A C 1
ATOM 918 O O . ALA A 1 119 ? -3.977 -22.561 53.094 1.00 48.31 119 ALA A O 1
ATOM 919 N N . ALA A 1 120 ? -2.424 -22.263 54.607 1.00 45.78 120 ALA A N 1
ATOM 920 C CA . ALA A 1 120 ? -2.481 -22.288 56.073 1.00 45.78 120 ALA A CA 1
ATOM 921 C C . ALA A 1 120 ? -3.462 -23.330 56.669 1.00 45.78 120 ALA A C 1
ATOM 923 O O . ALA A 1 120 ? -4.633 -23.379 56.314 1.00 45.78 120 ALA A O 1
ATOM 924 N N . VAL A 1 121 ? -2.958 -24.030 57.700 1.00 52.53 121 VAL A N 1
ATOM 925 C CA . VAL A 1 121 ? -3.678 -24.726 58.792 1.00 52.53 121 VAL A CA 1
ATOM 926 C C . VAL A 1 121 ? -4.134 -26.175 58.520 1.00 52.53 121 VAL A C 1
ATOM 928 O O . VAL A 1 121 ? -5.226 -26.406 58.012 1.00 52.53 121 VAL A O 1
ATOM 931 N N . ARG A 1 122 ? -3.351 -27.167 58.975 1.00 49.25 122 ARG A N 1
ATOM 932 C CA . ARG A 1 122 ? -3.557 -27.938 60.226 1.00 49.25 122 ARG A CA 1
ATOM 933 C C . ARG A 1 122 ? -2.385 -28.877 60.494 1.00 49.25 122 ARG A C 1
ATOM 935 O O . ARG A 1 122 ? -1.886 -29.476 59.521 1.00 49.25 122 ARG A O 1
#